Protein AF-S4SNN4-F1 (afdb_monomer_lite)

InterPro domains:
  IPR014014 RNA helicase, DEAD-box type, Q motif [PS51195] (33-61)
  IPR027417 P-loop containing nucleoside triphosphate hydrolase [G3DSA:3.40.50.300] (20-69)
  IPR027417 P-loop containing nucleoside triphosphate hydrolase [SSF52540] (24-67)

Secondary structure (DSSP, 8-state):
---------S---SPTT--TT-----S-------GGGGT--HHHHHHHHHHT--S--HHHHHHHHHHH-

pLDDT: mean 82.66, std 17.81, range [39.47, 97.88]

Organism: Anas platyrhynchos (NCBI:txid8839)

Sequence (69 aa):
MSGGSADYSRDHGGPEGMEPDGVIESNWNEIVDNFDDMNLKESLLRGIYAYGFEKPSAIQQRAIIPCIK

Foldseek 3Di:
DDDDDDDPDDDPVDPPPQAQPDDDDDPFDQFAWAPVVLPDDPVVNVVCVVVPNGTGGVCRRGPSNVVVD

Structure (mmCIF, N/CA/C/O backbone):
data_AF-S4SNN4-F1
#
_entry.id   AF-S4SNN4-F1
#
loop_
_atom_site.group_PDB
_atom_site.id
_atom_site.type_symbol
_atom_site.label_atom_id
_atom_site.label_alt_id
_atom_site.label_comp_id
_atom_site.label_asym_id
_atom_site.label_entity_id
_atom_site.label_seq_id
_atom_site.pdbx_PDB_ins_code
_atom_site.Cartn_x
_atom_site.Cartn_y
_atom_site.Cartn_z
_atom_site.occupancy
_atom_site.B_iso_or_equiv
_atom_site.auth_seq_id
_atom_site.auth_comp_id
_atom_site.auth_asym_id
_atom_site.auth_atom_id
_atom_site.pdbx_PDB_model_num
ATOM 1 N N . MET A 1 1 ? -2.280 -34.097 -18.737 1.00 39.47 1 MET A N 1
ATOM 2 C CA . MET A 1 1 ? -1.198 -33.380 -18.037 1.00 39.47 1 MET A CA 1
ATOM 3 C C . MET A 1 1 ? -1.749 -32.025 -17.642 1.00 39.47 1 MET A C 1
ATOM 5 O O . MET A 1 1 ? -2.242 -31.336 -18.518 1.00 39.47 1 MET A O 1
ATOM 9 N N . SER A 1 2 ? -1.749 -31.787 -16.330 1.00 47.62 2 SER A N 1
ATOM 10 C CA . SER A 1 2 ? -1.828 -30.533 -15.565 1.00 47.62 2 SER A CA 1
ATOM 11 C C . SER A 1 2 ? -2.833 -29.449 -15.970 1.00 47.62 2 SER A C 1
ATOM 13 O O . SER A 1 2 ? -2.782 -28.890 -17.058 1.00 47.62 2 SER A O 1
ATOM 15 N N . GLY A 1 3 ? -3.727 -29.147 -15.025 1.00 46.28 3 GLY A N 1
ATOM 16 C CA . GLY A 1 3 ? -4.757 -28.121 -15.125 1.00 46.28 3 GLY A CA 1
ATOM 17 C C . GLY A 1 3 ? -4.183 -26.717 -15.300 1.00 46.28 3 GLY A C 1
ATOM 18 O O . GLY A 1 3 ? -3.245 -26.329 -14.607 1.00 46.28 3 GLY A O 1
ATOM 19 N N . GLY A 1 4 ? -4.777 -25.969 -16.229 1.00 45.88 4 GLY A N 1
ATOM 20 C CA . GLY A 1 4 ? -4.618 -24.524 -16.324 1.00 45.88 4 GLY A CA 1
ATOM 21 C C . GLY A 1 4 ? -5.464 -23.874 -15.240 1.00 45.88 4 GLY A C 1
ATOM 22 O O . GLY A 1 4 ? -6.681 -23.767 -15.375 1.00 45.88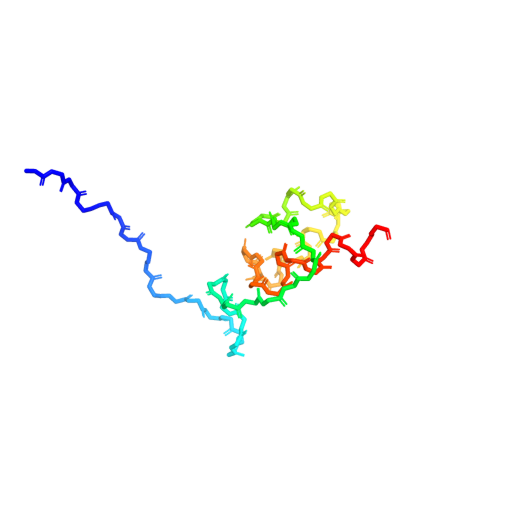 4 GLY A O 1
ATOM 23 N N . SER A 1 5 ? -4.818 -23.534 -14.133 1.00 51.97 5 SER A N 1
ATOM 24 C CA . SER A 1 5 ? -5.420 -22.858 -12.992 1.00 51.97 5 SER A CA 1
ATOM 25 C C . SER A 1 5 ? -5.813 -21.430 -13.368 1.00 51.97 5 SER A C 1
ATOM 27 O O . SER A 1 5 ? -4.960 -20.655 -13.781 1.00 51.97 5 SER A O 1
ATOM 29 N N . ALA A 1 6 ? -7.103 -21.147 -13.198 1.00 45.34 6 ALA A N 1
ATOM 30 C CA . ALA A 1 6 ? -7.709 -19.889 -12.765 1.00 45.34 6 ALA A CA 1
ATOM 31 C C . ALA A 1 6 ? -7.159 -18.566 -13.335 1.00 45.34 6 ALA A C 1
ATOM 33 O O . ALA A 1 6 ? -6.095 -18.086 -12.959 1.00 45.34 6 ALA A O 1
ATOM 34 N N . ASP A 1 7 ? -7.995 -17.939 -14.167 1.00 54.38 7 ASP A N 1
ATOM 35 C CA . ASP A 1 7 ? -8.562 -16.613 -13.888 1.00 54.38 7 ASP A CA 1
ATOM 36 C C . ASP A 1 7 ? -7.746 -15.700 -12.953 1.00 54.38 7 ASP A C 1
ATOM 38 O O . ASP A 1 7 ? -7.817 -15.811 -11.732 1.00 54.38 7 ASP A O 1
ATOM 42 N N . TYR A 1 8 ? -7.079 -14.706 -13.536 1.00 50.94 8 TYR A N 1
ATOM 43 C CA . TYR A 1 8 ? -7.030 -13.371 -12.943 1.00 50.94 8 TYR A CA 1
ATOM 44 C C . TYR A 1 8 ? -7.534 -12.404 -14.007 1.00 50.94 8 TYR A C 1
ATOM 46 O O . TYR A 1 8 ? -6.814 -11.941 -14.891 1.00 50.94 8 TYR A O 1
ATOM 54 N N . SER A 1 9 ? -8.853 -12.243 -13.978 1.00 46.34 9 SER A N 1
ATOM 55 C CA . SER A 1 9 ? -9.614 -11.343 -14.822 1.00 46.34 9 SER A CA 1
ATOM 56 C C . SER A 1 9 ? -8.978 -9.951 -14.871 1.00 46.34 9 SER A C 1
ATOM 58 O O . SER A 1 9 ? -8.627 -9.354 -13.857 1.00 46.34 9 SER A O 1
ATOM 60 N N . ARG A 1 10 ? -8.851 -9.457 -16.103 1.00 58.59 10 ARG A N 1
ATOM 61 C CA . ARG A 1 10 ? -8.570 -8.066 -16.452 1.00 58.59 10 ARG A CA 1
ATOM 62 C C . ARG A 1 10 ? -9.586 -7.160 -15.754 1.00 58.59 10 ARG A C 1
ATOM 64 O O . ARG A 1 10 ? -10.751 -7.232 -16.122 1.00 58.59 10 ARG A O 1
ATOM 71 N N . ASP A 1 11 ? -9.138 -6.346 -14.803 1.00 52.12 11 ASP A N 1
ATOM 72 C CA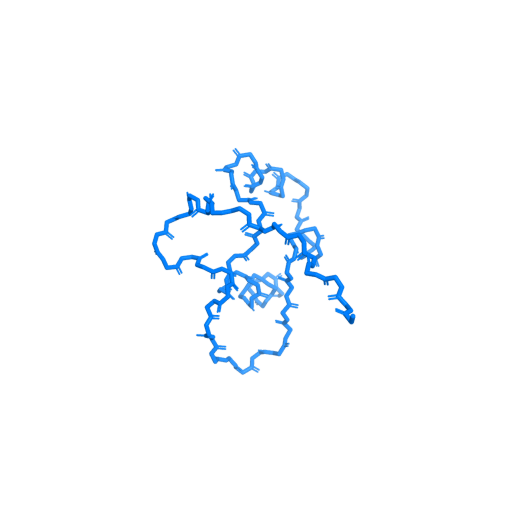 . ASP A 1 11 ? -9.506 -4.927 -14.632 1.00 52.12 11 ASP A CA 1
ATOM 73 C C . ASP A 1 11 ? -8.751 -4.359 -13.413 1.00 52.12 11 ASP A C 1
ATOM 75 O O . ASP A 1 11 ? -9.321 -4.080 -12.364 1.00 52.12 11 ASP A O 1
ATOM 79 N N . HIS A 1 12 ? -7.423 -4.231 -13.496 1.00 60.94 12 HIS A N 1
ATOM 80 C CA . HIS A 1 12 ? -6.710 -3.399 -12.525 1.00 60.94 12 HIS A CA 1
ATOM 81 C C . HIS A 1 12 ? -6.922 -1.937 -12.928 1.00 60.94 12 HIS A C 1
ATOM 83 O O . HIS A 1 12 ? -6.091 -1.354 -13.619 1.00 60.94 12 HIS A O 1
ATOM 89 N N . GLY A 1 13 ? -8.047 -1.351 -12.508 1.00 55.78 13 GLY A N 1
ATOM 90 C CA . GLY A 1 13 ? -8.380 0.075 -12.644 1.00 55.78 13 GLY A CA 1
ATOM 91 C C . GLY A 1 13 ? -7.491 1.004 -11.803 1.00 55.78 13 GLY A C 1
ATOM 92 O O . GLY A 1 13 ? -7.971 1.978 -11.227 1.00 55.78 13 GLY A O 1
ATOM 93 N N . GLY A 1 14 ? -6.203 0.680 -11.678 1.00 61.94 14 GLY A N 1
ATOM 94 C CA . GLY A 1 14 ? -5.200 1.538 -11.065 1.00 61.94 14 GLY A CA 1
ATOM 95 C C . GLY A 1 14 ? -4.701 2.599 -12.052 1.00 61.94 14 GLY A C 1
ATOM 96 O O . GLY A 1 14 ? -4.817 2.423 -13.266 1.00 61.94 14 GLY A O 1
ATOM 97 N N . PRO A 1 15 ? -4.139 3.715 -11.559 1.00 62.44 15 PRO A N 1
ATOM 98 C CA . PRO A 1 15 ? -3.476 4.685 -12.421 1.00 62.44 15 PRO A CA 1
ATOM 99 C C . PRO A 1 15 ? -2.346 4.021 -13.225 1.00 62.44 15 PRO A C 1
ATOM 101 O O . PRO A 1 15 ? -1.640 3.142 -12.727 1.00 62.44 15 PRO A O 1
ATOM 104 N N . GLU A 1 16 ? -2.184 4.457 -14.473 1.00 67.31 16 GLU A N 1
ATOM 105 C CA . GLU A 1 16 ? -1.175 3.952 -15.409 1.00 67.31 16 GLU A CA 1
ATOM 106 C C . GLU A 1 16 ? 0.227 3.964 -14.763 1.00 67.31 16 GLU A C 1
ATOM 108 O O . GLU A 1 16 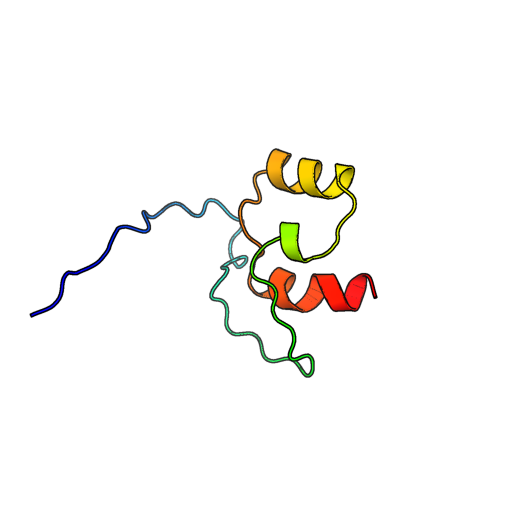? 0.653 4.973 -14.196 1.00 67.31 16 GLU A O 1
ATOM 113 N N . GLY A 1 17 ? 0.927 2.822 -14.792 1.00 66.38 17 GLY A N 1
ATOM 114 C CA . GLY A 1 17 ? 2.256 2.655 -14.184 1.00 66.38 17 GLY A CA 1
ATOM 115 C C . GLY A 1 17 ? 2.286 2.176 -12.722 1.00 66.38 17 GLY A C 1
ATOM 116 O O . GLY A 1 17 ? 3.371 2.023 -12.166 1.00 66.38 17 GLY A O 1
ATOM 117 N N . MET A 1 18 ? 1.139 1.896 -12.091 1.00 71.75 18 MET A N 1
ATOM 118 C CA . MET A 1 18 ? 1.061 1.249 -10.763 1.00 71.75 18 MET A CA 1
ATOM 119 C C . MET A 1 18 ? 0.884 -0.273 -10.829 1.00 71.75 18 MET A C 1
ATOM 121 O O . MET A 1 18 ? 0.276 -0.889 -9.954 1.00 71.75 18 MET A O 1
ATOM 125 N N . GLU A 1 19 ? 1.435 -0.899 -11.860 1.00 80.19 19 GLU A N 1
ATOM 126 C CA . GLU A 1 19 ? 1.352 -2.344 -12.036 1.00 80.19 19 GLU A CA 1
ATOM 127 C C . GLU A 1 19 ? 2.090 -3.071 -10.890 1.00 80.19 19 GLU A C 1
ATOM 129 O O . GLU A 1 19 ? 3.201 -2.677 -10.511 1.00 80.19 19 GLU A O 1
ATOM 134 N N . PRO A 1 20 ? 1.499 -4.1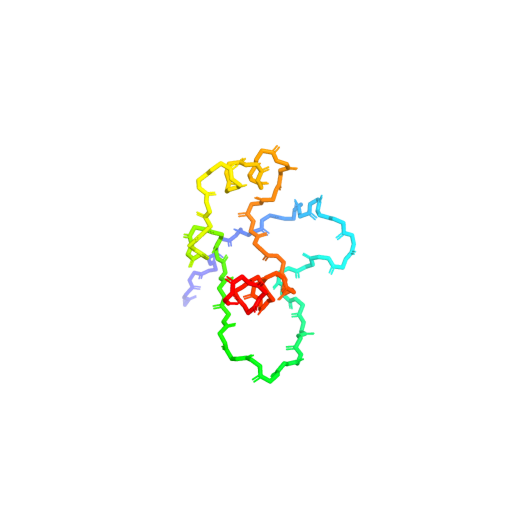27 -10.301 1.00 73.81 20 PRO A N 1
ATOM 135 C CA . PRO A 1 20 ? 2.144 -4.907 -9.242 1.00 73.81 20 PRO A CA 1
ATOM 136 C C . PRO A 1 20 ? 3.368 -5.686 -9.748 1.00 73.81 20 PRO A C 1
ATOM 138 O O . PRO A 1 20 ? 4.287 -5.933 -8.970 1.00 73.81 20 PRO A O 1
ATOM 141 N N . ASP A 1 21 ? 3.407 -5.995 -11.047 1.00 78.25 21 ASP A N 1
ATOM 142 C CA . ASP A 1 21 ? 4.452 -6.799 -11.694 1.00 78.25 21 ASP A CA 1
ATOM 143 C C . ASP A 1 21 ? 5.559 -5.956 -12.357 1.00 78.25 21 ASP A C 1
ATOM 145 O O . ASP A 1 21 ? 6.393 -6.476 -13.102 1.00 78.25 21 ASP A O 1
ATOM 149 N N . GLY A 1 22 ? 5.593 -4.645 -12.097 1.00 79.31 22 GLY A N 1
ATOM 150 C CA . GLY A 1 22 ? 6.637 -3.759 -12.613 1.00 79.31 22 GLY A CA 1
ATOM 151 C C . GLY A 1 22 ? 8.046 -4.189 -12.176 1.00 79.31 22 GLY A C 1
ATOM 152 O O . GLY A 1 22 ? 8.298 -4.475 -11.002 1.00 79.31 22 GLY A O 1
ATOM 153 N N . VAL A 1 23 ? 8.997 -4.203 -13.116 1.00 82.62 23 VAL A N 1
ATOM 154 C CA . VAL A 1 23 ? 10.408 -4.506 -12.826 1.00 82.62 23 VAL A CA 1
ATOM 155 C C . VAL A 1 23 ? 11.064 -3.285 -12.177 1.00 82.62 23 VAL A C 1
ATOM 157 O O . VAL A 1 23 ? 11.153 -2.225 -12.791 1.00 82.62 23 VAL A O 1
ATOM 160 N N . ILE A 1 24 ? 11.536 -3.437 -10.936 1.00 87.06 24 ILE A N 1
ATOM 161 C CA . ILE A 1 24 ? 12.230 -2.387 -10.177 1.00 87.06 24 ILE A CA 1
ATOM 162 C C . ILE A 1 24 ? 13.547 -2.941 -9.641 1.00 87.06 24 ILE A C 1
ATOM 164 O O . ILE A 1 24 ? 13.556 -3.933 -8.908 1.00 87.06 24 ILE A O 1
ATOM 168 N N . GLU A 1 25 ? 14.646 -2.266 -9.970 1.00 90.31 25 GLU A N 1
ATOM 169 C CA . GLU A 1 25 ? 15.964 -2.516 -9.388 1.00 90.31 25 GLU A CA 1
ATOM 170 C C . GLU A 1 25 ? 16.138 -1.679 -8.111 1.00 90.31 25 GLU A C 1
ATOM 172 O O . GLU A 1 25 ? 15.970 -0.459 -8.124 1.00 90.31 25 GLU A O 1
ATOM 177 N N . SER A 1 26 ? 16.477 -2.324 -6.994 1.00 88.12 26 SER A N 1
ATOM 178 C CA . SER A 1 26 ? 16.717 -1.662 -5.707 1.00 88.12 26 SER A CA 1
ATOM 179 C C . SER A 1 26 ? 17.873 -2.315 -4.956 1.00 88.12 26 SER A C 1
ATOM 181 O O . SER A 1 26 ? 18.127 -3.507 -5.089 1.00 88.12 26 SER A O 1
ATOM 183 N N . ASN A 1 27 ? 18.556 -1.540 -4.111 1.00 93.94 27 ASN A N 1
ATOM 184 C CA . ASN A 1 27 ? 19.527 -2.063 -3.139 1.00 93.94 27 ASN A CA 1
ATOM 185 C C . ASN A 1 27 ? 18.859 -2.638 -1.872 1.00 93.94 27 ASN A C 1
ATOM 187 O O . ASN A 1 27 ? 19.545 -3.104 -0.963 1.00 93.94 27 ASN A O 1
ATOM 191 N N . TRP A 1 28 ? 17.529 -2.576 -1.804 1.00 91.81 28 TRP A N 1
ATOM 192 C CA . TRP A 1 28 ? 16.696 -3.151 -0.758 1.00 91.81 28 TRP A CA 1
ATOM 193 C C . TRP A 1 28 ? 16.071 -4.458 -1.254 1.00 91.81 28 TRP A C 1
ATOM 195 O O . TRP A 1 28 ? 15.533 -4.487 -2.361 1.00 91.81 28 TRP A O 1
ATOM 205 N N . ASN A 1 29 ? 16.151 -5.520 -0.445 1.00 91.38 29 ASN A N 1
ATOM 206 C CA . ASN A 1 29 ? 15.779 -6.886 -0.852 1.00 91.38 29 ASN A CA 1
ATOM 207 C C . ASN A 1 29 ? 14.427 -7.358 -0.296 1.00 91.38 29 ASN A C 1
ATOM 209 O O . ASN A 1 29 ? 13.936 -8.408 -0.702 1.00 91.38 29 ASN A O 1
ATOM 213 N N . GLU A 1 30 ? 13.852 -6.634 0.665 1.00 93.25 30 GLU A N 1
ATOM 214 C CA . GLU A 1 30 ? 12.558 -6.988 1.249 1.00 93.25 30 GLU A CA 1
ATOM 215 C C . GLU A 1 30 ? 11.446 -6.530 0.300 1.00 93.25 30 GLU A C 1
ATOM 217 O O . GLU A 1 30 ? 11.407 -5.365 -0.102 1.00 93.25 30 GLU A O 1
ATOM 222 N N . ILE A 1 31 ? 10.564 -7.458 -0.060 1.00 92.94 31 ILE A N 1
ATOM 223 C CA . ILE A 1 31 ? 9.383 -7.219 -0.888 1.00 92.94 31 ILE A CA 1
ATOM 224 C C . ILE A 1 31 ? 8.195 -7.752 -0.098 1.00 92.94 31 ILE A C 1
ATOM 226 O O . ILE A 1 31 ? 8.215 -8.908 0.325 1.00 92.94 31 ILE A O 1
ATOM 230 N N . VAL A 1 32 ? 7.185 -6.911 0.102 1.00 95.00 32 VAL A N 1
ATOM 231 C CA . VAL A 1 32 ? 5.954 -7.269 0.813 1.00 95.00 32 VAL A CA 1
ATOM 232 C C . VAL A 1 32 ? 4.772 -7.066 -0.129 1.00 95.00 32 VAL A C 1
ATOM 234 O O . VAL A 1 32 ? 4.524 -5.944 -0.568 1.00 95.00 32 VAL A O 1
ATOM 237 N N . ASP A 1 33 ? 4.059 -8.140 -0.461 1.00 94.50 33 ASP A N 1
ATOM 238 C CA . ASP A 1 33 ? 2.985 -8.172 -1.466 1.00 94.50 33 ASP A CA 1
ATOM 239 C C . ASP A 1 33 ? 1.574 -7.966 -0.886 1.00 94.50 33 ASP A C 1
ATOM 241 O O . ASP A 1 33 ? 0.594 -7.943 -1.635 1.00 94.50 33 ASP A O 1
ATOM 245 N N . ASN A 1 34 ? 1.469 -7.738 0.426 1.00 95.62 34 ASN A N 1
ATOM 246 C CA . ASN A 1 34 ? 0.223 -7.459 1.132 1.00 95.62 34 ASN A CA 1
ATOM 247 C C . ASN A 1 34 ? 0.381 -6.280 2.114 1.00 95.62 34 ASN A C 1
ATOM 249 O O . ASN A 1 34 ? 1.347 -6.212 2.871 1.00 95.62 34 ASN A O 1
ATOM 253 N N . PHE A 1 35 ? -0.581 -5.351 2.135 1.00 96.44 35 PHE A N 1
ATOM 254 C CA . PHE A 1 35 ? -0.588 -4.235 3.087 1.00 96.44 35 PHE A CA 1
ATOM 255 C C . PHE A 1 35 ? -0.724 -4.680 4.551 1.00 96.44 35 PHE A C 1
ATOM 257 O O . PHE A 1 35 ? -0.214 -3.990 5.438 1.00 96.44 35 PHE A O 1
ATOM 264 N N . ASP A 1 36 ? -1.375 -5.816 4.815 1.00 96.44 36 ASP A N 1
ATOM 265 C CA . ASP A 1 36 ? -1.516 -6.385 6.161 1.00 96.44 36 ASP A CA 1
ATOM 266 C C . ASP A 1 36 ? -0.155 -6.779 6.768 1.00 96.44 36 ASP A C 1
ATOM 268 O O . ASP A 1 36 ? 0.070 -6.609 7.968 1.00 96.44 36 ASP A O 1
ATOM 272 N N . ASP A 1 37 ? 0.793 -7.201 5.928 1.00 96.75 37 ASP A N 1
ATOM 273 C CA . ASP A 1 37 ? 2.130 -7.636 6.346 1.00 96.75 37 ASP A CA 1
ATOM 274 C C . ASP A 1 37 ? 3.118 -6.465 6.509 1.00 96.75 37 ASP A C 1
ATOM 276 O O . ASP A 1 37 ? 4.259 -6.650 6.936 1.00 96.75 37 ASP A O 1
ATOM 280 N N . MET A 1 38 ? 2.687 -5.229 6.220 1.00 95.88 38 MET A N 1
ATOM 281 C CA . MET A 1 38 ? 3.532 -4.032 6.319 1.00 95.88 38 MET A CA 1
ATOM 282 C C . MET A 1 38 ? 3.553 -3.384 7.713 1.00 95.88 38 MET A C 1
ATOM 284 O O . MET A 1 38 ? 4.181 -2.339 7.897 1.00 95.88 38 MET A O 1
ATOM 288 N N . ASN A 1 39 ? 2.865 -3.973 8.700 1.00 95.12 39 ASN A N 1
ATOM 289 C CA . ASN A 1 39 ? 2.769 -3.464 10.077 1.00 95.12 39 ASN A CA 1
ATOM 290 C C . ASN A 1 39 ? 2.277 -1.997 10.156 1.00 95.12 39 ASN A C 1
ATOM 292 O O . ASN A 1 39 ? 2.752 -1.186 10.957 1.00 95.12 39 ASN A O 1
ATOM 296 N N . LEU A 1 40 ? 1.325 -1.637 9.290 1.00 96.06 40 LEU A N 1
ATOM 297 C CA . LEU A 1 40 ? 0.719 -0.306 9.248 1.00 96.06 40 LEU A CA 1
ATOM 298 C C . LEU A 1 40 ? -0.297 -0.123 10.381 1.00 96.06 40 LEU A C 1
ATOM 300 O O . LEU A 1 40 ? -0.906 -1.069 10.874 1.00 96.06 40 LEU A O 1
ATOM 304 N N . LYS A 1 41 ? -0.547 1.134 10.769 1.00 97.12 41 LYS A N 1
ATOM 305 C CA . LYS A 1 41 ? -1.644 1.452 11.695 1.00 97.12 41 LYS A CA 1
ATOM 306 C C . LYS A 1 41 ? -2.979 1.023 11.084 1.00 97.12 41 LYS A C 1
ATOM 308 O O . LYS A 1 41 ? -3.265 1.365 9.940 1.00 97.12 41 LYS A O 1
ATOM 313 N N . GLU A 1 42 ? -3.837 0.391 11.880 1.00 97.56 42 GLU A N 1
A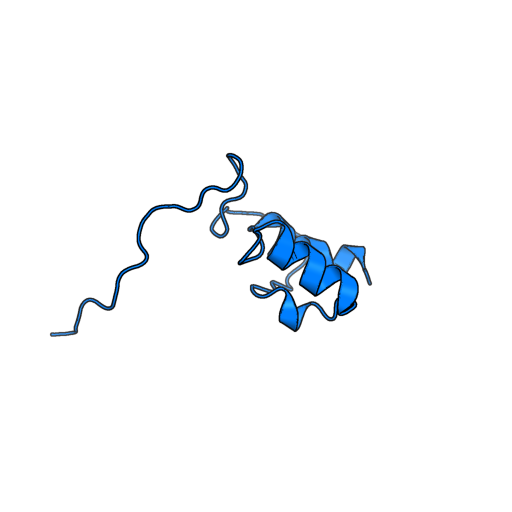TOM 314 C CA . GLU A 1 42 ? -5.141 -0.123 11.434 1.00 97.56 42 GLU A CA 1
ATOM 315 C C . GLU A 1 42 ? -6.010 0.942 10.738 1.00 97.56 42 GLU A C 1
ATOM 317 O O . GLU A 1 42 ? -6.655 0.670 9.727 1.00 97.56 42 GLU A O 1
ATOM 322 N N . SER A 1 43 ? -6.001 2.185 11.232 1.00 97.88 43 SER A N 1
ATOM 323 C CA . SER A 1 43 ? -6.745 3.289 10.614 1.00 97.88 43 SER A CA 1
ATOM 324 C C . SER A 1 43 ? -6.234 3.657 9.219 1.00 97.88 43 SER A C 1
ATOM 326 O O . SER A 1 43 ? -7.036 3.993 8.350 1.00 97.88 43 SER A O 1
ATOM 328 N N . LEU A 1 44 ? -4.920 3.572 8.991 1.00 97.12 44 LEU A N 1
ATOM 329 C CA . LEU A 1 44 ? -4.312 3.803 7.681 1.00 97.12 44 LEU A CA 1
ATOM 330 C C . LEU A 1 44 ? -4.635 2.649 6.733 1.00 97.12 44 LEU A C 1
ATOM 332 O O . LEU A 1 44 ? -5.067 2.896 5.614 1.00 97.12 44 LEU A O 1
ATOM 336 N N . LEU A 1 45 ? -4.486 1.409 7.201 1.00 96.94 45 LEU A N 1
ATOM 337 C CA . LEU A 1 45 ? -4.793 0.208 6.428 1.00 96.94 45 LEU A CA 1
ATOM 338 C C . LEU A 1 45 ? -6.248 0.214 5.929 1.00 96.94 45 LEU A C 1
ATOM 340 O O . LEU A 1 45 ? -6.506 0.016 4.744 1.00 96.94 45 LEU A O 1
ATOM 344 N N . ARG A 1 46 ? -7.202 0.564 6.803 1.00 97.44 46 ARG A N 1
ATOM 345 C CA . ARG A 1 46 ? -8.608 0.764 6.411 1.00 97.44 46 ARG A CA 1
ATOM 346 C C . ARG A 1 46 ? -8.776 1.867 5.366 1.00 97.44 46 ARG A C 1
ATOM 348 O O . ARG A 1 46 ? -9.593 1.717 4.465 1.00 97.44 46 ARG A O 1
ATOM 355 N N . GLY A 1 47 ? -8.024 2.961 5.482 1.00 97.69 47 GLY A N 1
ATOM 356 C CA . GLY A 1 47 ? -8.033 4.051 4.506 1.00 97.69 47 GLY A CA 1
ATOM 357 C C . GLY A 1 47 ? -7.516 3.628 3.128 1.00 97.69 47 GLY A C 1
ATOM 358 O O . GLY A 1 47 ? -8.113 4.007 2.125 1.00 97.69 47 GLY A O 1
ATOM 359 N N . ILE A 1 48 ? -6.458 2.812 3.079 1.00 95.88 48 ILE A N 1
ATOM 360 C CA . ILE A 1 48 ? -5.882 2.259 1.841 1.00 95.88 48 ILE A CA 1
ATOM 361 C C . ILE A 1 48 ? -6.930 1.418 1.101 1.00 95.88 48 ILE A C 1
ATOM 363 O O . ILE A 1 48 ? -7.221 1.690 -0.066 1.00 95.88 48 ILE A O 1
ATOM 367 N N . TYR A 1 49 ? -7.570 0.479 1.804 1.00 94.69 49 TYR A N 1
ATOM 368 C CA . TYR A 1 49 ? -8.623 -0.355 1.223 1.00 94.69 49 TYR A CA 1
ATOM 369 C C . TYR A 1 49 ? -9.870 0.454 0.834 1.00 94.69 49 TYR A C 1
ATOM 371 O O . TYR A 1 49 ? -10.417 0.257 -0.247 1.00 94.69 49 TYR A O 1
ATOM 379 N N . ALA A 1 50 ? -10.299 1.413 1.663 1.00 95.06 50 ALA A N 1
ATOM 380 C CA . ALA A 1 50 ? -11.446 2.273 1.353 1.00 95.06 50 ALA A CA 1
ATOM 381 C C . ALA A 1 50 ? -11.207 3.187 0.140 1.00 95.06 50 ALA A C 1
ATOM 383 O O . ALA A 1 50 ? -12.161 3.572 -0.534 1.00 95.06 50 ALA A O 1
ATOM 384 N N . TYR A 1 51 ? -9.949 3.534 -0.139 1.00 93.81 51 TYR A N 1
ATOM 385 C CA . TYR A 1 51 ? -9.564 4.278 -1.337 1.00 93.81 51 TYR A CA 1
ATOM 386 C C . TYR A 1 51 ? -9.580 3.411 -2.609 1.00 93.81 51 TYR A C 1
ATOM 388 O O . TYR A 1 51 ? -9.603 3.953 -3.711 1.00 93.81 51 TYR A O 1
ATOM 396 N N . GLY A 1 52 ? -9.602 2.081 -2.471 1.00 91.12 52 GLY A N 1
ATOM 397 C CA . GLY A 1 52 ? -9.644 1.133 -3.588 1.00 91.12 52 GLY A CA 1
ATOM 398 C C . GLY A 1 52 ? -8.309 0.455 -3.899 1.00 91.12 52 GLY A C 1
ATOM 399 O O . GLY A 1 52 ? -8.201 -0.227 -4.914 1.00 91.12 52 GLY A O 1
ATOM 400 N N . PHE A 1 53 ? -7.287 0.610 -3.050 1.00 92.38 53 PHE A N 1
ATOM 401 C CA . PHE A 1 53 ? -6.062 -0.178 -3.183 1.00 92.38 53 PHE A CA 1
ATOM 402 C C . PHE A 1 53 ? -6.258 -1.553 -2.549 1.00 92.38 53 PHE A C 1
ATOM 404 O O . PHE A 1 53 ? -6.346 -1.668 -1.331 1.00 92.38 53 PHE A O 1
ATOM 411 N N . GLU A 1 54 ? -6.296 -2.597 -3.373 1.00 91.75 54 GLU A N 1
ATOM 412 C CA . GLU A 1 54 ? -6.422 -3.985 -2.906 1.00 91.75 54 GLU A CA 1
ATOM 413 C C . GLU A 1 54 ? -5.065 -4.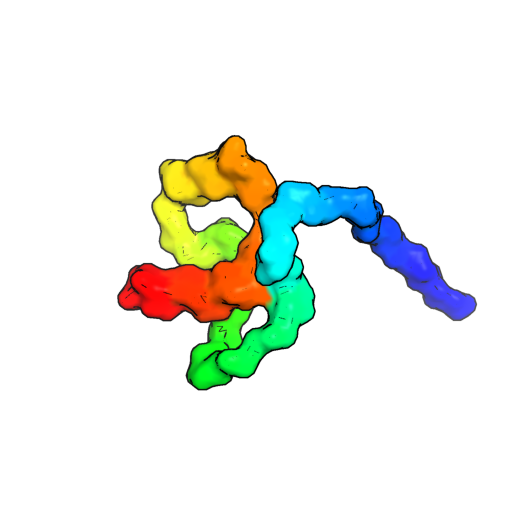651 -2.665 1.00 91.75 54 GLU A C 1
ATOM 415 O O . GLU A 1 54 ? -4.915 -5.460 -1.753 1.00 91.75 54 GLU A O 1
ATOM 420 N N . LYS A 1 55 ? -4.068 -4.312 -3.488 1.00 92.12 55 LYS A N 1
ATOM 421 C CA . LYS A 1 55 ? -2.700 -4.829 -3.406 1.00 92.12 55 LYS A CA 1
ATOM 422 C C . LYS A 1 55 ? -1.692 -3.698 -3.607 1.00 92.12 55 LYS A C 1
ATOM 424 O O . LYS A 1 55 ? -1.984 -2.762 -4.358 1.00 92.12 55 LYS A O 1
ATOM 429 N N . PRO A 1 56 ? -0.508 -3.775 -2.980 1.00 94.19 56 PRO A N 1
ATOM 430 C CA . PRO A 1 56 ? 0.567 -2.827 -3.225 1.00 94.19 56 PRO A CA 1
ATOM 431 C C . PRO A 1 56 ? 1.100 -2.943 -4.661 1.00 94.19 56 PRO A C 1
ATOM 433 O O . PRO A 1 56 ? 1.372 -4.040 -5.157 1.00 94.19 56 PRO A O 1
ATOM 436 N N . SER A 1 57 ? 1.305 -1.802 -5.320 1.00 94.06 57 SER A N 1
ATOM 437 C CA . SER A 1 57 ? 2.015 -1.731 -6.605 1.00 94.06 57 SER A CA 1
ATOM 438 C C . SER A 1 57 ? 3.495 -2.104 -6.455 1.00 94.06 57 SER A C 1
ATOM 440 O O . SER A 1 57 ? 4.031 -2.089 -5.343 1.00 94.06 57 SER A O 1
ATOM 442 N N . ALA A 1 58 ? 4.198 -2.388 -7.557 1.00 92.38 58 ALA A N 1
ATOM 443 C CA . ALA A 1 58 ? 5.596 -2.833 -7.510 1.00 92.38 58 ALA A CA 1
ATOM 444 C C . ALA A 1 58 ? 6.510 -1.904 -6.685 1.00 92.38 58 ALA A C 1
ATOM 446 O O . ALA A 1 58 ? 7.398 -2.375 -5.963 1.00 92.38 58 ALA A O 1
ATOM 447 N N . ILE A 1 59 ? 6.271 -0.586 -6.762 1.00 93.19 59 ILE A N 1
ATOM 448 C CA . ILE A 1 59 ? 7.005 0.419 -5.985 1.00 93.19 59 ILE A CA 1
ATOM 449 C C . ILE A 1 59 ? 6.606 0.399 -4.507 1.00 93.19 59 ILE A C 1
ATOM 451 O O . ILE A 1 59 ? 7.475 0.456 -3.639 1.00 93.19 59 ILE A O 1
ATOM 455 N N . GLN A 1 60 ? 5.316 0.252 -4.198 1.00 94.75 60 GLN A N 1
ATOM 456 C CA . GLN A 1 60 ? 4.815 0.187 -2.824 1.00 94.75 60 GLN A CA 1
ATOM 457 C C . GLN A 1 60 ? 5.337 -1.052 -2.086 1.00 94.75 60 GLN A C 1
ATOM 459 O O . GLN A 1 60 ? 5.761 -0.926 -0.937 1.00 94.75 60 GLN A O 1
ATOM 464 N N . GLN A 1 61 ? 5.406 -2.203 -2.765 1.00 94.75 61 GLN A N 1
ATOM 465 C CA . GLN A 1 61 ? 5.927 -3.461 -2.208 1.00 94.75 61 GLN A CA 1
ATOM 466 C C . GLN A 1 61 ? 7.370 -3.348 -1.693 1.00 94.75 61 GLN A C 1
ATOM 468 O O . GLN A 1 61 ? 7.758 -4.068 -0.776 1.00 94.75 61 GLN A O 1
ATOM 473 N N . ARG A 1 62 ? 8.171 -2.456 -2.292 1.00 94.44 62 ARG A N 1
ATOM 474 C CA . ARG A 1 62 ? 9.597 -2.258 -1.976 1.00 94.44 62 ARG A CA 1
ATOM 475 C C . ARG A 1 62 ? 9.851 -1.035 -1.099 1.00 94.44 62 ARG A C 1
ATOM 477 O O . ARG A 1 62 ? 10.801 -1.037 -0.324 1.00 94.44 62 ARG A O 1
ATOM 484 N N . ALA A 1 63 ? 9.041 0.016 -1.236 1.00 95.19 63 ALA A N 1
ATOM 485 C CA . ALA A 1 63 ? 9.331 1.325 -0.652 1.00 95.19 63 ALA A CA 1
ATOM 486 C C . ALA A 1 63 ? 8.641 1.586 0.694 1.00 95.19 63 ALA A C 1
ATOM 488 O O . ALA A 1 63 ? 9.184 2.335 1.501 1.00 95.19 63 ALA A O 1
ATOM 489 N N . ILE A 1 64 ? 7.475 0.990 0.974 1.00 95.75 64 ILE A N 1
ATOM 490 C CA . ILE A 1 64 ? 6.708 1.346 2.182 1.00 95.75 64 ILE A CA 1
ATOM 491 C C . ILE A 1 64 ? 7.496 1.024 3.454 1.00 95.75 64 ILE A C 1
ATOM 493 O O . ILE A 1 64 ? 7.694 1.909 4.282 1.00 95.75 64 ILE A O 1
ATOM 497 N N . ILE A 1 65 ? 7.999 -0.206 3.582 1.00 95.12 65 ILE A N 1
ATOM 498 C CA . ILE A 1 65 ? 8.772 -0.649 4.749 1.00 95.12 65 ILE A CA 1
ATOM 499 C C . ILE A 1 65 ? 10.004 0.231 5.026 1.00 95.12 65 ILE A C 1
ATOM 501 O O . ILE A 1 65 ? 10.124 0.715 6.151 1.00 95.12 65 ILE A O 1
ATOM 505 N N . PRO A 1 66 ? 10.922 0.485 4.071 1.00 94.81 66 PRO A N 1
ATOM 506 C CA . PRO A 1 66 ? 12.074 1.345 4.338 1.00 94.81 66 PRO A CA 1
ATOM 507 C C . PRO A 1 66 ? 11.696 2.812 4.595 1.00 94.81 66 PRO A C 1
ATOM 509 O O . PRO A 1 66 ? 12.466 3.510 5.245 1.00 94.81 66 PRO A O 1
ATOM 512 N N . CYS A 1 67 ? 10.533 3.291 4.137 1.00 94.81 67 CYS A N 1
ATOM 513 C CA . CYS A 1 67 ? 10.058 4.646 4.441 1.00 94.81 67 CYS A CA 1
ATOM 514 C C . CYS A 1 67 ? 9.494 4.808 5.861 1.00 94.81 67 CYS A C 1
ATOM 516 O O . CYS A 1 67 ? 9.448 5.933 6.357 1.00 94.81 67 CYS A O 1
ATOM 518 N N . ILE A 1 68 ? 9.019 3.728 6.486 1.00 91.31 68 ILE A N 1
ATOM 519 C CA . ILE A 1 68 ? 8.410 3.758 7.829 1.00 91.31 68 ILE A CA 1
ATOM 520 C C . ILE A 1 68 ? 9.302 3.144 8.919 1.00 91.31 68 ILE A C 1
ATOM 522 O O . ILE A 1 68 ? 8.899 3.136 10.084 1.00 91.31 68 ILE A O 1
ATOM 526 N N . LYS A 1 69 ? 10.468 2.609 8.538 1.00 79.88 69 LYS A N 1
ATOM 527 C CA . LYS A 1 69 ? 11.516 2.130 9.449 1.00 79.88 69 LYS A CA 1
ATOM 528 C C . LYS A 1 69 ? 12.311 3.282 10.064 1.00 79.88 69 LYS A C 1
ATOM 530 O O . LYS A 1 69 ? 12.468 4.332 9.404 1.00 79.88 69 LYS A O 1
#

Radius of gyration: 14.22 Å; chains: 1; bounding box: 31×38×30 Å